Protein AF-A0A6I9S7Q2-F1 (afdb_monomer)

Radius of gyration: 26.29 Å; Cα contacts (8 Å, |Δi|>4): 27; chains: 1; bounding box: 61×56×48 Å

Foldseek 3Di:
DDDDDDDDDDDDDDDDDDDDDPDPPDPDDPPPPPVVQVVLVVLNVLVVVCVVVCVVVVNPVVSVVVSVVSSVVSVVVVVVVVPD

InterPro domains:
  IPR010625 CHCH [PF06747] (43-76)

Structure (mmCIF, N/CA/C/O backbone):
data_AF-A0A6I9S7Q2-F1
#
_entry.id   AF-A0A6I9S7Q2-F1
#
loop_
_atom_site.group_PDB
_atom_site.id
_atom_site.type_symbol
_atom_site.label_atom_id
_atom_site.label_alt_id
_atom_site.label_comp_id
_atom_site.label_asym_id
_atom_site.label_entity_id
_atom_site.label_seq_id
_atom_site.pdbx_PDB_ins_code
_atom_site.Cartn_x
_atom_site.Cartn_y
_atom_site.Cartn_z
_atom_site.occupancy
_atom_site.B_iso_or_equiv
_atom_site.auth_seq_id
_atom_site.auth_comp_id
_atom_site.auth_asym_id
_atom_site.auth_atom_id
_atom_site.pdbx_PDB_model_num
ATOM 1 N N . MET A 1 1 ? 55.220 21.115 12.586 1.00 47.28 1 MET A N 1
ATOM 2 C CA . MET A 1 1 ? 54.221 22.199 12.473 1.00 47.28 1 MET A CA 1
ATOM 3 C C . MET A 1 1 ? 53.376 22.138 13.738 1.00 47.28 1 MET A C 1
ATOM 5 O O . MET A 1 1 ? 52.595 21.214 13.889 1.00 47.28 1 MET A O 1
ATOM 9 N N . GLY A 1 2 ? 53.631 23.018 14.697 1.00 48.09 2 GLY A N 1
ATOM 10 C CA . GLY A 1 2 ? 52.811 23.239 15.900 1.00 48.09 2 GLY A CA 1
ATOM 11 C C . GLY A 1 2 ? 52.829 24.747 16.206 1.00 48.09 2 GLY A C 1
ATOM 12 O O . GLY A 1 2 ? 53.613 25.426 15.534 1.00 48.09 2 GLY A O 1
ATOM 13 N N . PRO A 1 3 ? 52.059 25.299 17.173 1.00 56.50 3 PRO A N 1
ATOM 14 C CA . PRO A 1 3 ? 51.409 24.624 18.306 1.00 56.50 3 PRO A CA 1
ATOM 15 C C . PRO A 1 3 ? 49.967 25.109 18.650 1.00 56.50 3 PRO A C 1
ATOM 17 O O . PRO A 1 3 ? 49.396 25.983 18.004 1.00 56.50 3 PRO A O 1
ATOM 20 N N . SER A 1 4 ? 49.397 24.523 19.710 1.00 52.88 4 SER A N 1
ATOM 21 C CA . SER A 1 4 ? 48.233 24.969 20.498 1.00 52.88 4 SER A CA 1
ATOM 22 C C . SER A 1 4 ? 48.317 26.419 21.011 1.00 52.88 4 SER A C 1
ATOM 24 O O . SER A 1 4 ? 49.401 26.819 21.420 1.00 52.88 4 SER A O 1
ATOM 26 N N . ALA A 1 5 ? 47.182 27.135 21.146 1.00 50.81 5 ALA A N 1
ATOM 27 C CA . ALA A 1 5 ? 46.828 27.988 22.310 1.00 50.81 5 ALA A CA 1
ATOM 28 C C . ALA A 1 5 ? 45.506 28.778 22.114 1.00 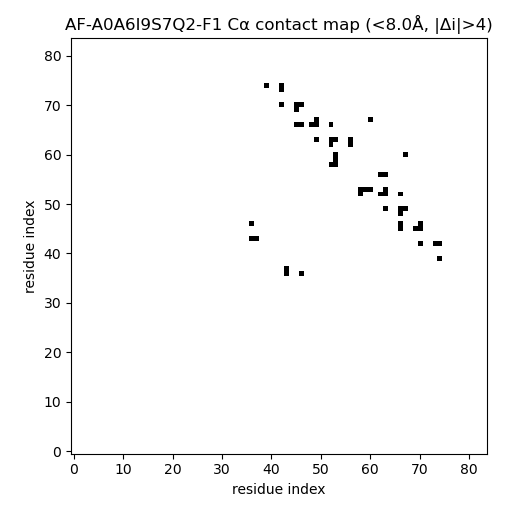50.81 5 ALA A C 1
ATOM 30 O O . ALA A 1 5 ? 45.072 29.030 20.997 1.00 50.81 5 ALA A O 1
ATOM 31 N N . LYS A 1 6 ? 44.866 29.131 23.239 1.00 48.34 6 LYS A N 1
ATOM 32 C CA . LYS A 1 6 ? 43.517 29.717 23.436 1.00 48.34 6 LYS A CA 1
ATOM 33 C C . LYS A 1 6 ? 43.498 31.271 23.222 1.00 48.34 6 LYS A C 1
ATOM 35 O O . LYS A 1 6 ? 44.548 31.827 22.915 1.00 48.34 6 LYS A O 1
ATOM 40 N N . PRO A 1 7 ? 42.344 31.980 23.344 1.00 68.69 7 PRO A N 1
ATOM 41 C CA . PRO A 1 7 ? 42.070 33.283 22.715 1.00 68.69 7 PRO A CA 1
ATOM 42 C C . PRO A 1 7 ? 42.571 34.488 23.532 1.00 68.69 7 PRO A C 1
ATOM 44 O O . PRO A 1 7 ? 42.889 34.340 24.711 1.00 68.69 7 PRO A O 1
ATOM 47 N N . PRO A 1 8 ? 42.483 35.704 22.965 1.00 48.75 8 PRO A N 1
ATOM 48 C CA . PRO A 1 8 ? 42.145 36.874 23.761 1.00 48.75 8 PRO A CA 1
ATOM 49 C C . PRO A 1 8 ? 40.913 37.608 23.210 1.00 48.75 8 PRO A C 1
ATOM 51 O O . PRO A 1 8 ? 40.869 38.101 22.086 1.00 48.75 8 PRO A O 1
ATOM 54 N N . THR A 1 9 ? 39.910 37.693 24.074 1.00 55.88 9 THR A N 1
ATOM 55 C CA . THR A 1 9 ? 38.906 38.755 24.136 1.00 55.88 9 THR A CA 1
ATOM 56 C C . THR A 1 9 ? 39.540 40.141 23.996 1.00 55.88 9 THR A C 1
ATOM 58 O O . THR A 1 9 ? 40.452 40.466 24.755 1.00 55.88 9 THR A O 1
ATOM 61 N N . SER A 1 10 ? 39.003 40.989 23.116 1.00 48.38 10 SER A N 1
ATOM 62 C CA . SER A 1 10 ? 39.033 42.442 23.323 1.00 48.38 10 SER A CA 1
ATOM 63 C C . SER A 1 10 ? 37.860 43.131 22.600 1.00 48.38 10 SER A C 1
ATOM 65 O O . SER A 1 10 ? 37.491 42.699 21.504 1.00 48.38 10 SER A O 1
ATOM 67 N N . PRO A 1 11 ? 37.218 44.143 23.216 1.00 53.84 11 PRO A N 1
ATOM 68 C CA . PRO A 1 11 ? 35.866 44.575 22.886 1.00 53.84 11 PRO A CA 1
ATOM 69 C C . PRO A 1 11 ? 35.885 45.681 21.828 1.00 53.84 11 PRO A C 1
ATOM 71 O O . PRO A 1 11 ? 36.546 46.704 21.995 1.00 53.84 11 PRO A O 1
ATOM 74 N N . ARG A 1 12 ? 35.124 45.523 20.741 1.00 43.16 12 ARG A N 1
ATOM 75 C CA . ARG A 1 12 ? 34.840 46.633 19.820 1.00 43.16 12 ARG A CA 1
ATOM 76 C C . ARG A 1 12 ? 33.396 47.069 20.006 1.00 43.16 12 ARG A C 1
ATOM 78 O O . ARG A 1 12 ? 32.493 46.459 19.445 1.00 43.16 12 ARG A O 1
ATOM 85 N N . SER A 1 13 ? 33.212 48.134 20.781 1.00 55.53 13 SER A N 1
ATOM 86 C CA . SER A 1 13 ? 31.982 48.921 20.876 1.00 55.53 13 SER A CA 1
ATOM 87 C C . SER A 1 13 ? 31.444 49.265 19.489 1.00 55.53 13 SER A C 1
ATOM 89 O O . SER A 1 13 ? 32.002 50.137 18.835 1.00 55.53 13 SER A O 1
ATOM 91 N N . HIS A 1 14 ? 30.384 48.592 19.043 1.00 50.66 14 HIS A N 1
ATOM 92 C CA . HIS A 1 14 ? 29.562 49.001 17.904 1.00 50.66 14 HIS A CA 1
ATOM 93 C C . HIS A 1 14 ? 28.110 48.597 18.195 1.00 50.66 14 HIS A C 1
ATOM 95 O O . HIS A 1 14 ? 27.853 47.511 18.709 1.00 50.66 14 HIS A O 1
ATOM 101 N N . SER A 1 15 ? 27.203 49.533 17.927 1.00 50.34 15 SER A N 1
ATOM 102 C CA . SER A 1 15 ? 25.762 49.561 18.195 1.00 50.34 15 SER A CA 1
ATOM 103 C C . SER A 1 15 ? 25.001 48.245 17.946 1.00 50.34 15 SER A C 1
ATOM 105 O O . SER A 1 15 ? 25.400 47.474 17.073 1.00 50.34 15 SER A O 1
ATOM 107 N N . PRO A 1 16 ? 23.865 47.990 18.633 1.00 48.16 16 PRO A N 1
ATOM 108 C CA . PRO A 1 16 ? 23.064 4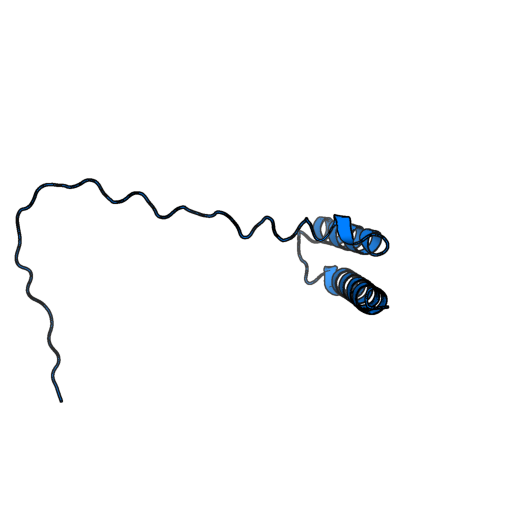6.795 18.385 1.00 48.16 16 PRO A CA 1
ATOM 109 C C . PRO A 1 16 ? 22.398 46.886 17.004 1.00 48.16 16 PRO A C 1
ATOM 111 O O . PRO A 1 16 ? 21.407 47.589 16.822 1.00 48.16 16 PRO A O 1
ATOM 114 N N . ALA A 1 17 ? 22.951 46.183 16.017 1.00 51.84 17 ALA A N 1
ATOM 115 C CA . ALA A 1 17 ? 22.224 45.857 14.797 1.00 51.84 17 ALA A CA 1
ATOM 116 C C . ALA A 1 17 ? 21.186 44.762 15.123 1.00 51.84 17 ALA A C 1
ATOM 118 O O . ALA A 1 17 ? 21.496 43.863 15.912 1.00 51.84 17 ALA A O 1
ATOM 119 N N . PRO A 1 18 ? 19.961 44.824 14.568 1.00 59.84 18 PRO A N 1
ATOM 120 C CA . PRO A 1 18 ? 18.954 43.795 14.799 1.00 59.84 18 PRO A CA 1
ATOM 121 C C . PRO A 1 18 ? 19.464 42.424 14.317 1.00 59.84 18 PRO A C 1
ATOM 123 O O . PRO A 1 18 ? 20.237 42.367 13.355 1.00 59.84 18 PRO A O 1
ATOM 126 N N . PRO A 1 19 ? 19.068 41.318 14.975 1.00 61.97 19 PRO A N 1
ATOM 127 C CA . PRO A 1 19 ? 19.471 39.980 14.557 1.00 61.97 19 PRO A CA 1
ATOM 128 C C . PRO A 1 19 ? 19.000 39.698 13.119 1.00 61.97 19 PRO A C 1
ATOM 130 O O . PRO A 1 19 ? 17.948 40.204 12.713 1.00 61.97 19 PRO A O 1
ATOM 133 N N . PRO A 1 20 ? 19.752 38.896 12.339 1.00 63.84 20 PRO A N 1
ATOM 134 C CA . PRO A 1 20 ? 19.288 38.437 11.035 1.00 63.84 20 PRO A CA 1
ATOM 135 C C . PRO A 1 20 ? 17.951 37.692 11.193 1.00 63.84 20 PRO A C 1
ATOM 137 O O . PRO A 1 20 ? 17.736 37.049 12.227 1.00 63.84 20 PRO A O 1
ATOM 140 N N . PRO A 1 21 ? 17.043 37.768 10.200 1.00 62.81 21 PRO A N 1
ATOM 141 C CA . PRO A 1 21 ? 15.817 36.985 10.232 1.00 62.81 21 PRO A CA 1
ATOM 142 C C . PRO A 1 21 ? 16.168 35.495 10.378 1.00 62.81 21 PRO A C 1
ATOM 144 O O . PRO A 1 21 ? 17.196 35.060 9.844 1.00 62.81 21 PRO A O 1
ATOM 147 N N . PRO A 1 22 ? 15.361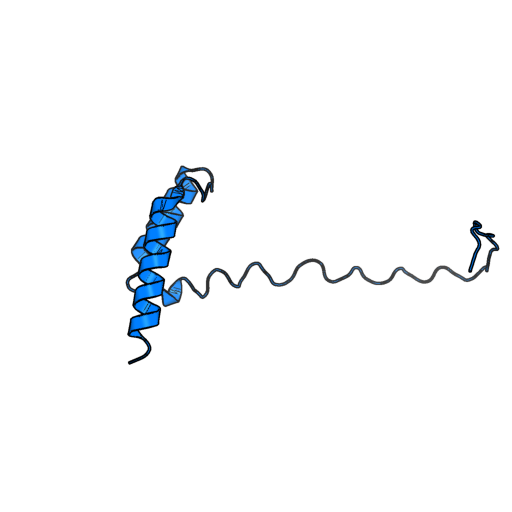 34.711 11.118 1.00 62.25 22 PRO A N 1
ATOM 148 C CA . PRO A 1 22 ? 15.593 33.280 11.243 1.00 62.25 22 PRO A CA 1
ATOM 149 C C . PRO A 1 22 ? 15.656 32.645 9.845 1.00 62.25 22 PRO A C 1
ATOM 151 O O . PRO A 1 22 ? 14.960 33.115 8.937 1.00 62.25 22 PRO A O 1
ATOM 154 N N . PRO A 1 23 ? 16.475 31.592 9.647 1.00 63.66 23 PRO A N 1
ATOM 155 C CA . PRO A 1 23 ? 16.421 30.823 8.409 1.00 63.66 23 PRO A CA 1
ATOM 156 C C . PRO A 1 23 ? 14.966 30.391 8.178 1.00 63.66 23 PRO A C 1
ATOM 158 O O . PRO A 1 23 ? 14.286 30.095 9.166 1.00 63.66 23 PRO A O 1
ATOM 161 N N . PRO A 1 24 ? 14.464 30.376 6.929 1.00 59.34 24 PRO A N 1
ATOM 162 C CA . PRO A 1 24 ? 13.118 29.897 6.649 1.00 59.34 24 PRO A CA 1
ATOM 163 C C . PRO A 1 24 ? 12.972 28.491 7.236 1.00 59.34 24 PRO A C 1
ATOM 165 O O . PRO A 1 24 ? 13.570 27.524 6.766 1.00 59.34 24 PRO A O 1
ATOM 168 N N . LEU A 1 25 ? 12.234 28.416 8.343 1.00 60.97 25 LEU A N 1
ATOM 169 C CA . LEU A 1 25 ? 11.941 27.180 9.033 1.00 60.97 25 LEU A CA 1
ATOM 170 C C . LEU A 1 25 ? 10.916 26.428 8.185 1.00 60.97 25 LEU A C 1
ATOM 172 O O . LEU A 1 25 ? 9.751 26.807 8.135 1.00 60.97 25 LEU A O 1
ATOM 176 N N . HIS A 1 26 ? 11.383 25.343 7.569 1.00 55.94 26 HIS A N 1
ATOM 177 C CA . HIS A 1 26 ? 10.577 24.205 7.126 1.00 55.94 26 HIS A CA 1
ATOM 178 C C . HIS A 1 26 ? 9.546 24.486 6.025 1.00 55.94 26 HIS A C 1
ATOM 180 O O . HIS A 1 26 ? 8.344 24.493 6.265 1.00 55.94 26 HIS A O 1
ATOM 186 N N . GLN A 1 27 ? 10.016 24.588 4.787 1.00 56.16 27 GLN A N 1
ATOM 187 C CA . GLN A 1 27 ? 9.230 24.299 3.583 1.00 56.16 27 GLN A CA 1
ATOM 188 C C . GLN A 1 27 ? 10.248 23.658 2.623 1.00 56.16 27 GLN A C 1
ATOM 190 O O . GLN A 1 27 ? 11.181 24.332 2.206 1.00 56.16 27 GLN A O 1
ATOM 195 N N . THR A 1 28 ? 10.272 22.358 2.314 1.00 49.47 28 THR A N 1
ATOM 196 C CA . THR A 1 28 ? 9.267 21.629 1.526 1.00 49.47 28 THR A CA 1
ATOM 197 C C . THR A 1 28 ? 9.727 20.155 1.407 1.00 49.47 28 THR A C 1
ATOM 199 O O . THR A 1 28 ? 10.292 19.780 0.392 1.00 49.47 28 THR A O 1
ATOM 202 N N . ASP A 1 29 ? 9.578 19.323 2.443 1.00 44.47 29 ASP A N 1
ATOM 203 C CA . ASP A 1 29 ? 9.883 17.867 2.346 1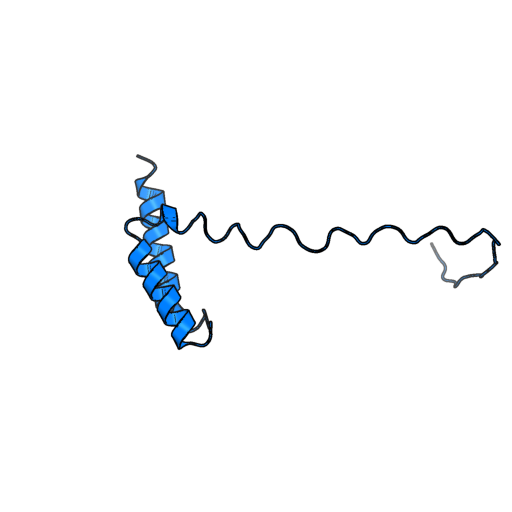.00 44.47 29 ASP A CA 1
ATOM 204 C C . ASP A 1 29 ? 8.721 17.008 2.877 1.00 44.47 29 ASP A C 1
ATOM 206 O O . ASP A 1 29 ? 8.883 15.865 3.274 1.00 44.47 29 ASP A O 1
ATOM 210 N N . ALA A 1 30 ? 7.521 17.589 2.947 1.00 46.62 30 ALA A N 1
ATOM 211 C CA . ALA A 1 30 ? 6.320 16.917 3.453 1.00 46.62 30 ALA A CA 1
ATOM 212 C C . ALA A 1 30 ? 5.172 16.890 2.429 1.00 46.62 30 ALA A C 1
ATOM 214 O O . ALA A 1 30 ? 4.045 16.578 2.796 1.00 46.62 30 ALA A O 1
ATOM 215 N N . ASP A 1 31 ? 5.452 17.230 1.165 1.00 44.34 31 ASP A N 1
ATOM 216 C CA . ASP A 1 31 ? 4.478 17.222 0.061 1.00 44.34 31 ASP A CA 1
ATOM 217 C C . ASP A 1 31 ? 5.038 16.519 -1.193 1.00 44.34 31 ASP A C 1
ATOM 219 O O . ASP A 1 31 ? 4.608 16.778 -2.306 1.00 44.34 31 ASP A O 1
ATOM 223 N N . GLU A 1 32 ? 6.022 15.622 -1.051 1.00 43.88 32 GLU A N 1
ATOM 224 C CA . GLU A 1 32 ? 6.409 14.719 -2.155 1.00 43.88 32 GLU A CA 1
ATOM 225 C C . GLU A 1 32 ? 5.775 13.319 -2.005 1.00 43.88 32 GLU A C 1
ATOM 227 O O . GLU A 1 32 ? 5.861 12.480 -2.901 1.00 43.88 32 GLU A O 1
ATOM 232 N N . GLU A 1 33 ? 5.062 13.059 -0.900 1.00 49.91 33 GLU A N 1
ATOM 233 C CA . GLU A 1 33 ? 4.472 11.741 -0.629 1.00 49.91 33 GLU A CA 1
ATOM 234 C C . GLU A 1 33 ? 3.076 11.511 -1.250 1.00 49.91 33 GLU A C 1
ATOM 236 O O . GLU A 1 33 ? 2.697 10.349 -1.412 1.00 49.91 33 GLU A O 1
ATOM 241 N N . ASP A 1 34 ? 2.328 12.542 -1.684 1.00 47.38 34 ASP A N 1
ATOM 242 C CA . ASP A 1 34 ? 0.917 12.351 -2.098 1.00 47.38 34 ASP A CA 1
ATOM 243 C C . ASP A 1 34 ? 0.634 12.414 -3.616 1.00 47.38 34 ASP A C 1
ATOM 245 O O . ASP A 1 34 ? -0.306 11.780 -4.101 1.00 47.38 34 ASP A O 1
ATOM 249 N N . GLU A 1 35 ? 1.490 13.033 -4.440 1.00 51.09 35 GLU A N 1
ATOM 250 C CA . GLU A 1 35 ? 1.326 12.967 -5.912 1.00 51.09 35 GLU A CA 1
ATOM 251 C C . GLU A 1 35 ? 1.656 11.571 -6.491 1.00 51.09 35 GLU A C 1
ATOM 253 O O . GLU A 1 35 ? 1.309 11.248 -7.632 1.00 51.09 35 GLU A O 1
ATOM 258 N N . ASN A 1 36 ? 2.234 10.676 -5.681 1.00 52.50 36 ASN A N 1
ATOM 259 C CA . ASN A 1 36 ? 2.342 9.253 -6.002 1.00 52.50 36 ASN A CA 1
ATOM 260 C C . ASN A 1 36 ? 0.990 8.526 -5.857 1.00 52.50 36 ASN A C 1
ATOM 262 O O . ASN A 1 36 ? 0.744 7.543 -6.554 1.00 52.50 36 ASN A O 1
ATOM 266 N N . VAL A 1 37 ? 0.070 9.012 -5.014 1.00 57.12 37 VAL A N 1
ATOM 267 C CA . VAL A 1 37 ? -1.163 8.290 -4.651 1.00 57.12 37 VAL A CA 1
ATOM 268 C C . VAL A 1 37 ? -2.184 8.290 -5.791 1.00 57.12 37 VAL A C 1
ATOM 270 O O . VAL A 1 37 ? -2.752 7.245 -6.116 1.00 57.12 37 VAL A O 1
ATOM 273 N N . LYS A 1 38 ? -2.345 9.411 -6.508 1.00 54.75 38 LYS A N 1
ATOM 274 C CA . LYS A 1 38 ? -3.195 9.485 -7.720 1.00 54.75 38 LYS A CA 1
ATOM 275 C C . LYS A 1 38 ? -2.679 8.616 -8.869 1.00 54.75 38 LYS A C 1
ATOM 277 O O . LYS A 1 38 ? -3.450 8.151 -9.709 1.00 54.75 38 LYS A O 1
ATOM 282 N N . GLN A 1 39 ? -1.370 8.383 -8.916 1.00 57.75 39 GLN A N 1
ATOM 283 C CA . GLN A 1 39 ? -0.717 7.571 -9.938 1.00 57.75 39 GLN A CA 1
ATOM 284 C C . GLN A 1 39 ? -0.877 6.062 -9.716 1.00 57.75 39 GLN A C 1
ATOM 286 O O . GLN A 1 39 ? -0.664 5.287 -10.657 1.00 57.75 39 GLN A O 1
ATOM 291 N N . LEU A 1 40 ? -1.264 5.637 -8.511 1.00 67.06 40 LEU A N 1
ATOM 292 C CA . LEU A 1 40 ? -1.316 4.227 -8.150 1.00 67.06 40 LEU A CA 1
ATOM 293 C C . LEU A 1 40 ? -2.336 3.424 -8.958 1.00 67.06 40 LEU A C 1
ATOM 295 O O . LEU A 1 40 ? -2.095 2.238 -9.126 1.00 67.06 40 LEU A O 1
ATOM 299 N N . LYS A 1 41 ? -3.412 4.025 -9.498 1.00 72.94 41 LYS A N 1
ATOM 300 C CA . LYS A 1 41 ? -4.474 3.332 -10.268 1.00 72.94 41 LYS A CA 1
ATOM 301 C C . LYS A 1 41 ? -4.817 1.957 -9.668 1.00 72.94 41 LYS A C 1
ATOM 303 O O . LYS A 1 41 ? -5.415 1.895 -8.602 1.00 72.94 41 LYS A O 1
ATOM 308 N N . GLU A 1 42 ? -4.396 0.866 -10.303 1.00 76.06 42 GLU A N 1
ATOM 309 C CA . GLU A 1 42 ? -4.629 -0.526 -9.888 1.00 76.06 42 GLU A CA 1
ATOM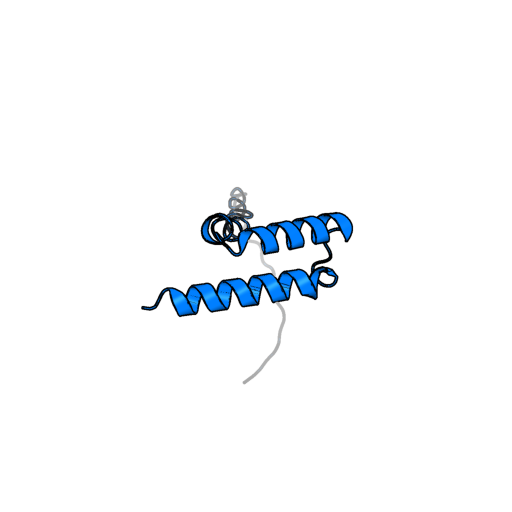 310 C C . GLU A 1 42 ? -3.975 -0.890 -8.541 1.00 76.06 42 GLU A C 1
ATOM 312 O O . GLU A 1 42 ? -4.452 -1.769 -7.833 1.00 76.06 42 GLU A O 1
ATOM 317 N N . CYS A 1 43 ? -2.92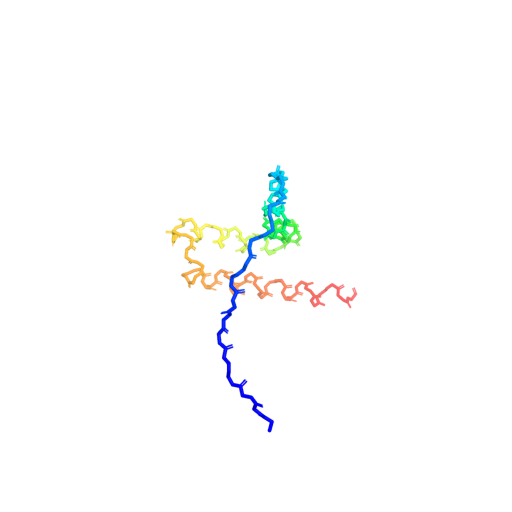1 -0.177 -8.146 1.00 87.25 43 CYS A N 1
ATOM 318 C CA . CYS A 1 43 ? -2.241 -0.310 -6.859 1.00 87.25 43 CYS A CA 1
ATOM 319 C C . CYS A 1 43 ? -2.881 0.526 -5.737 1.00 87.25 43 CYS A C 1
ATOM 321 O O . CYS A 1 43 ? -2.432 0.445 -4.594 1.00 87.25 43 CYS A O 1
ATOM 323 N N . SER A 1 44 ? -3.909 1.335 -6.031 1.00 84.56 44 SER A N 1
ATOM 324 C CA . SER A 1 44 ? -4.560 2.207 -5.036 1.00 84.56 44 SER A CA 1
ATOM 325 C C . SER A 1 44 ? -5.212 1.415 -3.902 1.00 84.56 44 SER A C 1
ATOM 327 O O . SER A 1 44 ? -5.123 1.823 -2.749 1.00 84.56 44 SER A O 1
ATOM 329 N N . ALA A 1 45 ? -5.770 0.238 -4.199 1.00 87.50 45 ALA A N 1
ATOM 330 C CA . ALA A 1 45 ? -6.339 -0.655 -3.191 1.00 87.50 45 ALA A CA 1
ATOM 331 C C . ALA A 1 45 ? -5.302 -1.083 -2.135 1.00 87.50 45 ALA A C 1
ATOM 333 O O . ALA A 1 45 ? -5.611 -1.141 -0.950 1.00 87.50 45 ALA A O 1
ATOM 334 N N . LEU A 1 46 ? -4.052 -1.322 -2.550 1.00 89.69 46 LEU A N 1
ATOM 335 C CA . LEU A 1 46 ? -2.963 -1.700 -1.641 1.00 89.69 46 LEU A CA 1
ATOM 336 C C . LEU A 1 46 ? -2.501 -0.525 -0.778 1.00 89.69 46 LEU A C 1
ATOM 338 O O . LEU A 1 46 ? -2.099 -0.711 0.366 1.00 89.69 46 LEU A O 1
ATOM 342 N N . TYR A 1 47 ? -2.579 0.690 -1.313 1.00 87.62 47 TYR A N 1
ATOM 343 C CA . TYR A 1 47 ? -2.269 1.894 -0.554 1.00 87.62 47 TYR A CA 1
ATOM 344 C C . TYR A 1 47 ? -3.343 2.205 0.486 1.00 87.62 47 TYR A C 1
ATOM 346 O O . TYR A 1 47 ? -3.008 2.553 1.613 1.00 87.62 47 TYR A O 1
ATOM 354 N N . LEU A 1 48 ? -4.620 2.005 0.149 1.00 89.56 48 LEU A N 1
ATOM 355 C CA . LEU A 1 48 ? -5.709 2.097 1.122 1.00 89.56 48 LEU A CA 1
ATOM 356 C C . LEU A 1 48 ? -5.553 1.044 2.225 1.00 89.56 48 LEU A C 1
ATOM 358 O O . LEU A 1 48 ? -5.641 1.398 3.395 1.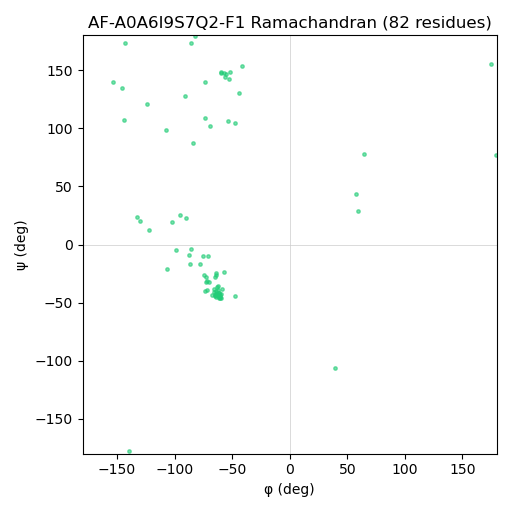00 89.56 48 LEU A O 1
ATOM 362 N N . ALA A 1 49 ? -5.201 -0.199 1.879 1.00 90.88 49 ALA A N 1
ATOM 363 C CA . ALA A 1 49 ? -4.910 -1.240 2.868 1.00 90.88 49 ALA A CA 1
ATOM 364 C C . ALA A 1 49 ? -3.741 -0.857 3.798 1.00 90.88 49 ALA A C 1
ATOM 366 O O . ALA A 1 49 ? -3.829 -1.024 5.015 1.00 90.88 49 ALA A O 1
ATOM 367 N N . LEU A 1 50 ? -2.663 -0.276 3.253 1.00 90.88 50 LEU A N 1
ATOM 368 C CA . LEU A 1 50 ? -1.562 0.267 4.054 1.00 90.88 50 LEU A CA 1
ATOM 369 C C . LEU A 1 50 ? -2.048 1.384 4.986 1.00 90.88 50 LEU A C 1
ATOM 371 O O . LEU A 1 50 ? -1.664 1.426 6.154 1.00 90.88 50 LEU A O 1
ATOM 375 N N . GLN A 1 51 ? -2.894 2.281 4.485 1.00 88.94 51 GLN A N 1
ATOM 376 C CA . GLN A 1 51 ? -3.445 3.391 5.252 1.00 88.94 51 GLN A CA 1
ATOM 377 C C . GLN A 1 51 ? -4.336 2.890 6.401 1.00 88.94 51 GLN A C 1
ATOM 379 O O . GLN A 1 51 ? -4.178 3.348 7.533 1.00 88.94 51 GLN A O 1
ATOM 384 N N . GLU A 1 52 ? -5.189 1.893 6.155 1.00 91.75 52 GLU A N 1
ATOM 385 C CA . GLU A 1 52 ? -5.987 1.219 7.186 1.00 91.75 52 GLU A CA 1
ATOM 386 C C . GLU A 1 52 ? -5.102 0.532 8.231 1.00 91.75 52 GLU A C 1
ATOM 388 O O . GLU A 1 52 ? -5.307 0.720 9.434 1.00 91.75 52 GLU A O 1
ATOM 393 N N . CYS A 1 53 ? -4.061 -0.184 7.801 1.00 93.00 53 CYS A N 1
ATOM 394 C CA . CYS A 1 53 ? -3.122 -0.806 8.726 1.00 93.00 53 CYS A CA 1
ATOM 395 C C . CYS A 1 53 ? -2.396 0.239 9.588 1.00 93.00 53 CYS A C 1
ATOM 397 O O . CYS A 1 53 ? -2.249 0.061 10.799 1.00 93.00 53 CYS A O 1
ATOM 399 N N . LEU A 1 54 ? -1.972 1.367 9.012 1.00 90.06 54 LEU A N 1
ATOM 400 C CA . LEU A 1 54 ? -1.347 2.453 9.768 1.00 90.06 54 LEU A CA 1
ATOM 401 C C . LEU A 1 54 ? -2.319 3.059 10.789 1.00 90.06 54 LEU A C 1
ATOM 403 O O . LEU A 1 54 ? -1.897 3.388 11.895 1.00 90.06 54 LEU A O 1
ATOM 407 N N . VAL A 1 55 ? -3.608 3.176 10.470 1.00 94.19 55 VAL A N 1
ATOM 408 C CA . VAL A 1 55 ? -4.631 3.630 11.428 1.00 94.19 55 VAL A CA 1
ATOM 409 C C . VAL A 1 55 ? -4.786 2.630 12.579 1.00 94.19 55 VAL A C 1
ATOM 411 O O . VAL A 1 55 ? -4.809 3.036 13.740 1.00 94.19 55 VAL A O 1
ATOM 414 N N . GLN A 1 56 ? -4.810 1.328 12.287 1.00 94.31 56 GLN A N 1
ATOM 415 C CA . GLN A 1 56 ? -4.961 0.273 13.297 1.00 94.31 56 GLN A CA 1
ATO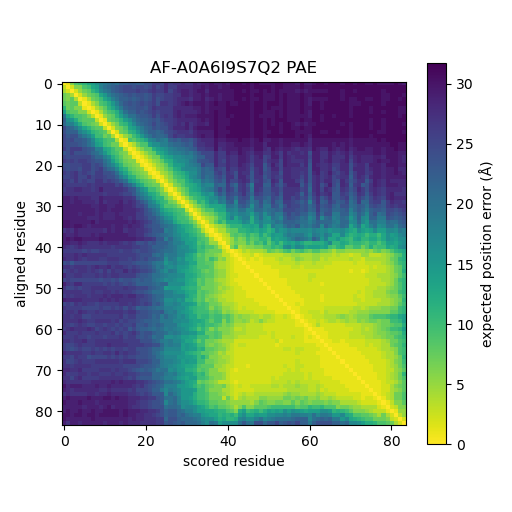M 416 C C . GLN A 1 56 ? -3.716 0.076 14.173 1.00 94.31 56 GLN A C 1
ATOM 418 O O . GLN A 1 56 ? -3.829 -0.278 15.344 1.00 94.31 56 GLN A O 1
ATOM 423 N N . THR A 1 57 ? -2.523 0.314 13.629 1.00 91.06 57 THR A N 1
ATOM 424 C CA . THR A 1 57 ? -1.239 0.016 14.290 1.00 91.06 57 THR A CA 1
ATOM 425 C C . THR A 1 57 ? -0.560 1.248 14.885 1.00 91.06 57 THR A C 1
ATOM 427 O O . THR A 1 57 ? 0.644 1.232 15.145 1.00 91.06 57 THR A O 1
ATOM 430 N N . ASN A 1 58 ? -1.306 2.334 15.107 1.00 91.50 58 ASN A N 1
ATOM 431 C CA . ASN A 1 58 ? -0.779 3.585 15.659 1.00 91.50 58 ASN A CA 1
ATOM 432 C C . ASN A 1 58 ? 0.373 4.166 14.804 1.00 91.50 58 ASN A C 1
ATOM 434 O O . ASN A 1 58 ? 1.413 4.587 15.315 1.00 91.50 58 ASN A O 1
ATOM 438 N N . ARG A 1 59 ? 0.180 4.148 13.479 1.00 86.94 59 ARG A N 1
ATOM 439 C CA . ARG A 1 59 ? 1.134 4.516 12.418 1.00 86.94 59 ARG A CA 1
ATOM 440 C C . ARG A 1 59 ? 2.429 3.697 12.418 1.00 86.94 59 ARG A C 1
ATOM 442 O O . ARG A 1 59 ? 3.472 4.172 11.965 1.00 86.94 59 ARG A O 1
ATOM 449 N N . ASN A 1 60 ? 2.390 2.451 12.885 1.00 87.50 60 ASN A N 1
ATOM 450 C CA . ASN A 1 60 ? 3.557 1.579 12.860 1.00 87.50 60 ASN A CA 1
ATOM 451 C C . ASN A 1 60 ? 3.721 0.878 11.502 1.00 87.50 60 ASN A C 1
ATOM 453 O O . ASN A 1 60 ? 3.322 -0.271 11.316 1.00 87.50 60 ASN A O 1
ATOM 457 N N . TRP A 1 61 ? 4.414 1.538 10.575 1.00 85.69 61 TRP A N 1
ATOM 458 C CA . TRP A 1 61 ? 4.693 0.998 9.239 1.00 85.69 61 TRP A CA 1
ATOM 459 C C . TRP A 1 61 ? 5.424 -0.357 9.238 1.00 85.69 61 TRP A C 1
ATOM 461 O O . TRP A 1 61 ? 5.300 -1.109 8.276 1.00 85.69 61 TRP A O 1
ATOM 471 N N . LYS A 1 62 ? 6.161 -0.709 10.308 1.00 89.19 62 LYS A N 1
ATOM 472 C CA . LYS A 1 62 ? 6.800 -2.034 10.420 1.00 89.19 62 LYS A CA 1
ATOM 473 C C . LYS A 1 62 ? 5.783 -3.152 10.627 1.00 89.19 62 LYS A C 1
ATOM 475 O O . LYS A 1 62 ? 6.026 -4.265 10.175 1.00 89.19 62 LYS A O 1
ATOM 480 N N . SER A 1 63 ? 4.671 -2.862 11.303 1.00 89.31 63 SER A N 1
ATOM 481 C CA . SER A 1 63 ? 3.571 -3.821 11.474 1.00 89.31 63 SER A CA 1
ATOM 482 C C . SER A 1 63 ? 2.792 -4.008 10.170 1.00 89.31 63 SER A C 1
ATOM 484 O O . SER A 1 63 ? 2.309 -5.100 9.908 1.00 89.31 63 SER A O 1
ATOM 486 N N . CYS A 1 64 ? 2.780 -2.979 9.317 1.00 91.88 64 CYS A N 1
ATOM 487 C CA . CYS A 1 64 ? 2.179 -2.981 7.979 1.00 91.88 64 CYS A CA 1
ATOM 488 C C . CYS A 1 64 ? 3.151 -3.412 6.869 1.00 91.88 64 CYS A C 1
ATOM 490 O O . CYS A 1 64 ? 2.996 -3.057 5.700 1.00 91.88 64 CYS A O 1
ATOM 492 N N . GLN A 1 65 ? 4.205 -4.148 7.233 1.00 92.88 65 GLN A N 1
ATOM 493 C CA . GLN A 1 65 ? 5.168 -4.723 6.294 1.00 92.88 65 GLN A CA 1
ATOM 494 C C . GLN A 1 65 ? 4.525 -5.451 5.098 1.00 92.88 65 GLN A C 1
ATOM 496 O O . GLN A 1 65 ? 5.000 -5.224 3.980 1.00 92.88 65 GLN A O 1
ATOM 501 N N . PRO A 1 66 ? 3.483 -6.293 5.273 1.00 92.06 66 PRO A N 1
ATOM 502 C CA . PRO A 1 66 ? 2.869 -6.969 4.134 1.00 92.06 66 PRO A CA 1
ATOM 503 C C . PRO A 1 66 ? 2.217 -5.985 3.155 1.00 92.06 66 PRO A C 1
ATOM 505 O O . PRO A 1 66 ? 2.431 -6.110 1.947 1.00 92.06 66 PRO A O 1
ATOM 508 N N . GLU A 1 67 ? 1.513 -4.960 3.641 1.00 89.56 67 GLU A N 1
ATOM 509 C CA . GLU A 1 67 ? 0.894 -3.936 2.792 1.00 89.56 67 GLU A CA 1
ATOM 510 C C . GLU A 1 67 ? 1.956 -3.097 2.066 1.00 89.56 67 GLU A C 1
ATOM 512 O O . GLU A 1 67 ? 1.831 -2.834 0.868 1.00 89.56 67 GLU A O 1
ATOM 517 N N . VAL A 1 68 ? 3.052 -2.743 2.750 1.00 89.19 68 VAL A N 1
ATOM 518 C CA . VAL A 1 68 ? 4.188 -2.022 2.149 1.00 89.19 68 VAL A CA 1
ATOM 519 C C . VAL A 1 68 ? 4.837 -2.841 1.028 1.00 89.19 68 VAL A C 1
ATOM 521 O O . VAL A 1 68 ? 5.117 -2.305 -0.048 1.00 89.19 68 VAL A O 1
ATOM 524 N N . GLN A 1 69 ? 5.082 -4.137 1.246 1.00 92.62 69 GLN A N 1
ATOM 525 C CA . GLN A 1 69 ? 5.667 -5.001 0.217 1.00 92.62 69 GLN A CA 1
ATOM 526 C C . GLN A 1 69 ? 4.736 -5.170 -0.981 1.00 92.62 69 GLN A C 1
ATOM 528 O O . GLN A 1 69 ? 5.191 -5.056 -2.122 1.00 92.62 69 GLN A O 1
ATOM 533 N N . ALA A 1 70 ? 3.446 -5.406 -0.740 1.00 90.38 70 ALA A N 1
ATOM 534 C CA . ALA A 1 70 ? 2.464 -5.552 -1.804 1.00 90.38 70 ALA A CA 1
ATOM 535 C C . ALA A 1 70 ? 2.381 -4.278 -2.656 1.00 90.38 70 ALA A C 1
ATOM 537 O O . ALA A 1 70 ? 2.423 -4.348 -3.888 1.00 90.38 70 ALA A O 1
ATOM 538 N N . LEU A 1 71 ? 2.342 -3.108 -2.012 1.00 89.44 71 LEU A N 1
ATOM 539 C CA . LEU A 1 71 ? 2.321 -1.816 -2.689 1.00 89.44 71 LEU A CA 1
ATOM 540 C C . LEU A 1 71 ? 3.572 -1.609 -3.557 1.00 89.44 71 LEU A C 1
ATOM 542 O O . LEU A 1 71 ? 3.456 -1.244 -4.730 1.00 89.44 71 LEU A O 1
ATOM 546 N N . LYS A 1 72 ? 4.759 -1.914 -3.016 1.00 87.19 72 LYS A N 1
ATOM 547 C CA . LYS A 1 72 ? 6.034 -1.816 -3.741 1.00 87.19 72 LYS A CA 1
ATOM 548 C C . LYS A 1 72 ? 6.088 -2.760 -4.942 1.00 87.19 72 LYS A C 1
ATOM 550 O O . LYS A 1 72 ? 6.512 -2.353 -6.022 1.00 87.19 72 LYS A O 1
ATOM 555 N N . ALA A 1 73 ? 5.628 -4.000 -4.781 1.00 90.38 73 ALA A N 1
ATOM 556 C CA . ALA A 1 73 ? 5.562 -4.972 -5.868 1.00 90.38 73 ALA A CA 1
ATOM 557 C C . ALA A 1 73 ? 4.607 -4.508 -6.977 1.00 90.38 73 ALA A C 1
ATOM 559 O O . ALA A 1 73 ? 4.936 -4.589 -8.159 1.00 90.38 73 ALA A O 1
ATOM 560 N N . CYS A 1 74 ? 3.448 -3.963 -6.609 1.00 89.56 74 CYS A N 1
ATOM 561 C CA . CYS A 1 74 ? 2.491 -3.445 -7.577 1.00 89.56 74 CYS A CA 1
ATOM 562 C C . CYS A 1 74 ? 3.060 -2.253 -8.365 1.00 89.56 74 CYS A C 1
ATOM 564 O O . CYS A 1 74 ? 2.977 -2.234 -9.596 1.00 89.56 74 CYS A O 1
ATOM 566 N N . GLN A 1 75 ? 3.710 -1.305 -7.681 1.00 84.31 75 GLN A N 1
ATOM 567 C CA . GLN A 1 75 ? 4.392 -0.181 -8.328 1.00 84.31 75 GLN A CA 1
ATOM 568 C C . GLN A 1 75 ? 5.521 -0.637 -9.259 1.00 84.31 75 GLN A C 1
ATOM 570 O O . GLN A 1 75 ? 5.630 -0.103 -10.361 1.00 84.31 75 GLN A O 1
ATOM 575 N N . ALA A 1 76 ? 6.319 -1.633 -8.857 1.00 86.38 76 ALA A N 1
ATOM 576 C CA . ALA A 1 76 ? 7.403 -2.171 -9.678 1.00 86.38 76 ALA A CA 1
ATOM 577 C C . ALA A 1 76 ? 6.885 -2.745 -11.007 1.00 86.38 76 ALA A C 1
ATOM 579 O O . ALA A 1 76 ? 7.394 -2.389 -12.066 1.00 86.38 76 ALA A O 1
ATOM 580 N N . ARG A 1 77 ? 5.810 -3.546 -10.974 1.00 84.81 77 ARG A N 1
ATOM 581 C CA . ARG A 1 77 ? 5.176 -4.079 -12.197 1.00 84.81 77 ARG A CA 1
ATOM 582 C C . ARG A 1 77 ? 4.625 -2.979 -13.103 1.00 84.81 77 ARG A C 1
ATOM 584 O O . ARG A 1 77 ? 4.702 -3.087 -14.320 1.00 84.81 77 ARG A O 1
ATOM 591 N N . ARG A 1 78 ? 4.042 -1.929 -12.517 1.00 82.75 78 ARG A N 1
ATOM 592 C CA . ARG A 1 78 ? 3.514 -0.783 -13.270 1.00 82.75 78 ARG A CA 1
ATOM 593 C C . ARG A 1 78 ? 4.632 -0.004 -13.960 1.00 82.75 78 ARG A C 1
ATOM 595 O O . ARG A 1 78 ? 4.422 0.485 -15.063 1.00 82.75 78 ARG A O 1
ATOM 602 N N . ASN A 1 79 ? 5.780 0.140 -13.300 1.00 76.19 79 ASN A N 1
ATOM 603 C CA . ASN A 1 79 ? 6.930 0.831 -13.870 1.00 76.19 79 ASN A CA 1
ATOM 604 C C . ASN A 1 79 ? 7.514 0.049 -15.054 1.00 76.19 79 ASN A C 1
ATOM 606 O O . ASN A 1 79 ? 7.747 0.634 -16.102 1.00 76.19 79 ASN A O 1
ATOM 610 N N . ASP A 1 80 ? 7.638 -1.272 -14.915 1.00 74.38 80 ASP A N 1
ATOM 611 C CA . ASP A 1 80 ? 8.101 -2.176 -15.977 1.00 74.38 80 ASP A CA 1
ATOM 612 C C . ASP A 1 80 ? 7.134 -2.215 -17.180 1.00 74.38 80 ASP A C 1
ATOM 614 O O . ASP A 1 80 ? 7.541 -2.148 -18.335 1.00 74.38 80 ASP A O 1
ATOM 618 N N . GLY A 1 81 ? 5.820 -2.211 -16.922 1.00 65.00 81 GLY A N 1
ATOM 619 C CA . GLY A 1 81 ? 4.791 -2.193 -17.967 1.00 65.00 81 GLY A CA 1
ATOM 620 C C . GLY A 1 81 ? 4.581 -0.844 -18.670 1.00 65.00 81 GLY A C 1
ATOM 621 O O . GLY A 1 81 ? 3.855 -0.798 -19.660 1.00 65.00 81 GLY A O 1
ATOM 622 N N . ARG A 1 82 ? 5.171 0.254 -18.173 1.00 61.88 82 ARG A N 1
ATOM 623 C CA . ARG A 1 82 ? 5.082 1.594 -18.789 1.00 61.88 82 ARG A CA 1
ATOM 624 C C . ARG A 1 82 ? 6.157 1.856 -19.845 1.00 61.88 82 ARG A C 1
ATOM 626 O O . ARG A 1 82 ? 6.072 2.876 -20.521 1.00 61.88 82 ARG A O 1
ATOM 633 N N . GLU A 1 83 ? 7.142 0.970 -19.974 1.00 59.06 83 GLU A N 1
ATOM 634 C CA . GLU A 1 83 ? 8.299 1.122 -20.866 1.00 59.06 83 GLU A CA 1
ATOM 635 C C . GLU A 1 83 ? 8.107 0.420 -22.228 1.00 59.06 83 GLU A C 1
ATOM 637 O O . GLU A 1 83 ? 9.076 0.044 -22.887 1.00 59.06 83 GLU A O 1
ATOM 642 N N . LYS A 1 84 ? 6.854 0.226 -22.668 1.00 47.31 84 LYS A N 1
ATOM 643 C CA . LYS A 1 84 ? 6.526 -0.476 -23.914 1.00 47.31 84 LYS A CA 1
ATOM 644 C C . LYS A 1 84 ? 5.492 0.244 -24.770 1.00 47.31 84 LYS A C 1
ATOM 646 O O . LYS A 1 84 ? 4.533 0.802 -24.194 1.00 47.31 84 LYS A O 1
#

pLDDT: mean 70.24, std 17.84, range [43.16, 94.31]

Secondary structure (DSSP, 8-state):
----------------PPPPPPP----SSSSSSSTTTGGGGGGHHHHHHHHHHHHHTTT-TTTTH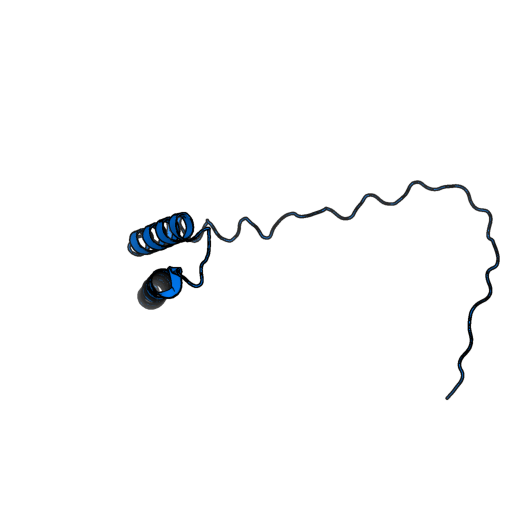HHHHHHHHHHHHHHHHT--

Solvent-accessible surface area (backbone atoms only — not comparable to full-atom values): 5613 Å² total; per-residue (Å²): 142,83,82,92,84,84,89,81,92,78,88,79,93,71,79,92,71,79,77,78,78,75,73,88,80,84,84,86,88,84,75,75,75,57,78,56,56,78,69,34,64,89,36,36,65,37,48,51,50,31,52,52,40,23,66,75,49,79,61,35,61,78,82,29,42,68,33,52,50,52,33,51,53,44,51,51,55,52,58,65,66,65,77,115

Organism: Elaeis guineensis var. tenera (NCBI:txid51953)

Mean predicted aligned error: 17.17 Å

Sequence (84 aa):
MGPSAKPPTSPRSHSPAPPPPPPPLHQTDADEEDENVKQLKECSALYLALQECLVQTNRNWKSCQPEVQALKACQARRNDGREK